Protein AF-A0A7Y4ZS01-F1 (afdb_monomer)

Mean predicted aligned error: 15.74 Å

Secondary structure (DSSP, 8-state):
-------------------------------SS-S-------SS-EEHHHHHHHHHHHHTTTS-SS-SSSSS--SSHHHHHSBPSS-TTSBHHHHHHHHHH-SSS-SSPTTSPPPPHHHHHHHHHHHHTTT-SSEE--TT---PPP-

Radius of gyration: 28.7 Å; Cα contacts (8 Å, |Δi|>4): 123; chains: 1; bounding box: 92×44×67 Å

Sequence (147 aa):
MHAARTTVGLVATALTAMVAAACYTGPVLEDPYPAYAPKQEVEGTYDCKTRVAEILSSCQSCHSDPPNGAPNPLVTREQLAARSASDPNKTVAEVSLERMLDDKNPMPPRPAKRASDTEIKALKQWIDDKMSTGSCAAPGGATTPPP

Structure (mmCIF, N/CA/C/O backbone):
data_AF-A0A7Y4ZS01-F1
#
_entry.id   AF-A0A7Y4ZS01-F1
#
loop_
_atom_site.group_PDB
_atom_site.id
_atom_site.type_symbol
_atom_site.label_atom_id
_atom_site.label_alt_id
_atom_site.label_comp_id
_atom_site.label_asym_id
_atom_site.label_entity_id
_atom_site.label_seq_id
_atom_site.pdbx_PDB_ins_code
_atom_site.Cartn_x
_atom_site.Cartn_y
_atom_site.Cartn_z
_atom_site.occupancy
_atom_site.B_iso_or_equiv
_atom_site.auth_seq_id
_atom_site.auth_comp_id
_atom_site.auth_asym_id
_atom_site.auth_atom_id
_atom_site.pdbx_PDB_model_num
ATOM 1 N N . MET A 1 1 ? -77.638 -11.384 42.232 1.00 38.97 1 MET A N 1
ATOM 2 C CA . MET A 1 1 ? -76.624 -12.386 42.619 1.00 38.97 1 MET A CA 1
ATOM 3 C C . MET A 1 1 ? -75.348 -11.607 42.910 1.00 38.97 1 MET A C 1
ATOM 5 O O . MET A 1 1 ? -74.945 -10.883 42.019 1.00 38.97 1 MET A O 1
ATOM 9 N N . HIS A 1 2 ? -74.871 -11.666 44.163 1.00 38.59 2 HIS A N 1
ATOM 10 C CA . HIS A 1 2 ? -73.544 -11.299 44.713 1.00 38.59 2 HIS A CA 1
ATOM 11 C C . HIS A 1 2 ? -72.841 -10.022 44.180 1.00 38.59 2 HIS A C 1
ATOM 13 O O . HIS A 1 2 ? -72.502 -9.949 43.011 1.00 38.59 2 HIS A O 1
ATOM 19 N N . ALA A 1 3 ? -72.729 -8.941 44.977 1.00 38.50 3 ALA A N 1
ATOM 20 C CA . ALA A 1 3 ? -71.666 -8.678 45.986 1.00 38.50 3 ALA A CA 1
ATOM 21 C C . ALA A 1 3 ? -70.303 -8.374 45.308 1.00 38.50 3 ALA A C 1
ATOM 23 O O . ALA A 1 3 ? -69.997 -8.996 44.308 1.00 38.50 3 ALA A O 1
ATOM 24 N N . ALA A 1 4 ? -69.398 -7.477 45.709 1.00 43.28 4 ALA A N 1
ATOM 25 C CA . ALA A 1 4 ? -69.078 -6.702 46.913 1.00 43.28 4 ALA A CA 1
ATOM 26 C C . ALA A 1 4 ? -68.041 -5.627 46.455 1.00 43.28 4 ALA A C 1
ATOM 28 O O . ALA A 1 4 ? -67.257 -5.898 45.555 1.00 43.28 4 ALA A O 1
ATOM 29 N N . ARG A 1 5 ? -68.146 -4.340 46.820 1.00 49.28 5 ARG A N 1
ATOM 30 C CA . ARG A 1 5 ? -67.550 -3.653 47.994 1.00 49.28 5 ARG A CA 1
ATOM 31 C C . ARG A 1 5 ? -66.000 -3.560 48.046 1.00 49.28 5 ARG A C 1
ATOM 33 O O . ARG A 1 5 ? -65.338 -4.578 48.192 1.00 49.28 5 ARG A O 1
ATOM 40 N N . THR A 1 6 ? -65.530 -2.305 48.214 1.00 47.16 6 THR A N 1
ATOM 41 C CA . THR A 1 6 ? -64.289 -1.821 48.903 1.00 47.16 6 THR A CA 1
ATOM 42 C C . THR A 1 6 ? -62.947 -2.050 48.170 1.00 47.16 6 THR A C 1
ATOM 44 O O . THR A 1 6 ? -62.773 -3.083 47.553 1.00 47.16 6 THR A O 1
ATOM 47 N N . THR A 1 7 ? -61.978 -1.120 48.111 1.00 51.44 7 THR A N 1
ATOM 48 C CA . THR A 1 7 ? -61.363 -0.356 49.219 1.00 51.44 7 THR A CA 1
ATOM 49 C C . THR A 1 7 ? -60.677 0.948 48.772 1.00 51.44 7 THR A C 1
ATOM 51 O O . THR A 1 7 ? -60.090 1.042 47.701 1.00 51.44 7 THR A O 1
ATOM 54 N N . VAL A 1 8 ? -60.742 1.915 49.688 1.00 46.59 8 VAL A N 1
ATOM 55 C CA . VAL A 1 8 ? -59.979 3.164 49.858 1.00 46.59 8 VAL A CA 1
ATOM 56 C C . VAL A 1 8 ? -58.454 2.947 49.839 1.00 46.59 8 VAL A C 1
ATOM 58 O O . VAL A 1 8 ? -57.980 1.944 50.366 1.00 46.59 8 VAL A O 1
ATOM 61 N N . GLY A 1 9 ? -57.689 3.927 49.340 1.00 40.94 9 GLY A N 1
ATOM 62 C CA . GLY A 1 9 ? -56.233 4.011 49.520 1.00 40.94 9 GLY A CA 1
ATOM 63 C C . GLY A 1 9 ? -55.681 5.397 49.174 1.00 40.94 9 GLY A C 1
ATOM 64 O O . GLY A 1 9 ? -55.479 5.722 48.011 1.00 40.94 9 GLY A O 1
ATOM 65 N N . LEU A 1 10 ? -55.494 6.216 50.206 1.00 45.50 10 LEU A N 1
ATOM 66 C CA . LEU A 1 10 ? -55.010 7.597 50.205 1.00 45.50 10 LEU A CA 1
ATOM 67 C C . LEU A 1 10 ? -53.459 7.615 50.295 1.00 45.50 10 LEU A C 1
ATOM 69 O O . LEU A 1 10 ? -52.896 6.798 51.012 1.00 45.50 10 LEU A O 1
ATOM 73 N N . VAL A 1 11 ? -52.827 8.626 49.680 1.00 44.56 11 VAL A N 1
ATOM 74 C CA . VAL A 1 11 ? -51.505 9.239 49.996 1.00 44.56 11 VAL A CA 1
ATOM 75 C C . VAL A 1 11 ? -50.211 8.432 49.790 1.00 44.56 11 VAL A C 1
ATOM 77 O O . VAL A 1 11 ? -49.886 7.542 50.562 1.00 44.56 11 VAL A O 1
ATOM 80 N N . ALA A 1 12 ? -49.364 8.925 48.879 1.00 47.34 12 ALA A N 1
ATOM 81 C CA . ALA A 1 12 ? -47.952 9.214 49.168 1.00 47.34 12 ALA A CA 1
ATOM 82 C C . ALA A 1 12 ? -47.393 10.177 48.106 1.00 47.34 12 ALA A C 1
ATOM 84 O O . ALA A 1 12 ? -46.990 9.784 47.016 1.00 47.34 12 ALA A O 1
ATOM 85 N N . THR A 1 13 ? -47.383 11.467 48.433 1.00 48.00 13 THR A N 1
ATOM 86 C CA . THR A 1 13 ? -46.492 12.455 47.819 1.00 48.00 13 THR A CA 1
ATOM 87 C C . THR A 1 13 ? -45.040 12.035 48.045 1.00 48.00 13 THR A C 1
ATOM 89 O O . THR A 1 13 ? -44.632 11.888 49.196 1.00 48.00 13 THR A O 1
ATOM 92 N N . ALA A 1 14 ? -44.249 11.919 46.980 1.00 49.41 14 ALA A N 1
ATOM 93 C CA . ALA A 1 14 ? -42.794 11.950 47.068 1.00 49.41 14 ALA A CA 1
ATOM 94 C C . ALA A 1 14 ? -42.266 13.043 46.132 1.00 49.41 14 ALA A C 1
ATOM 96 O O . ALA A 1 14 ? -42.323 12.943 44.908 1.00 49.41 14 ALA A O 1
ATOM 97 N N . LEU A 1 15 ? -41.824 14.119 46.778 1.00 48.22 15 LEU A N 1
ATOM 98 C CA . LEU A 1 15 ? -41.031 15.214 46.245 1.00 48.22 15 LEU A CA 1
ATOM 99 C C . LEU A 1 15 ? -39.722 14.692 45.618 1.00 48.22 15 LEU A C 1
ATOM 101 O O . LEU A 1 15 ? -39.008 13.911 46.235 1.00 48.22 15 LEU A O 1
ATOM 105 N N . THR A 1 16 ? -39.416 15.228 44.437 1.00 48.22 16 THR A N 1
ATOM 106 C CA . THR A 1 16 ? -38.107 15.754 44.003 1.00 48.22 16 THR A CA 1
ATOM 107 C C . THR A 1 16 ? -36.848 14.880 44.116 1.00 48.22 16 THR A C 1
ATOM 109 O O . THR A 1 16 ? -36.296 14.699 45.194 1.00 48.22 16 THR A O 1
ATOM 112 N N . ALA A 1 17 ? -36.249 14.578 42.959 1.00 46.31 17 ALA A N 1
ATOM 113 C CA . ALA A 1 17 ? -34.822 14.828 42.723 1.00 46.31 17 ALA A CA 1
ATOM 114 C C . ALA A 1 17 ? -34.561 14.981 41.214 1.00 46.31 17 ALA A C 1
ATOM 116 O O . ALA A 1 17 ? -34.348 14.008 40.494 1.00 46.31 17 ALA A O 1
ATOM 117 N N . MET A 1 18 ? -34.589 16.226 40.729 1.00 49.38 18 MET A N 1
ATOM 118 C CA . MET A 1 18 ? -33.869 16.592 39.511 1.00 49.38 18 MET A CA 1
ATOM 119 C C . MET A 1 18 ? -32.374 16.393 39.772 1.00 49.38 18 MET A C 1
ATOM 121 O O . MET A 1 18 ? -31.829 17.040 40.663 1.00 49.38 18 MET A O 1
ATOM 125 N N . VAL A 1 19 ? -31.699 15.569 38.973 1.00 53.34 19 VAL A N 1
ATOM 126 C CA . VAL A 1 19 ? -30.244 15.669 38.813 1.00 53.34 19 VAL A CA 1
ATOM 127 C C . VAL A 1 19 ? -29.984 16.236 37.426 1.00 53.34 19 VAL A C 1
ATOM 129 O O . VAL A 1 19 ? -29.755 15.521 36.456 1.00 53.34 19 VAL A O 1
ATOM 132 N N . ALA A 1 20 ? -30.072 17.561 37.344 1.00 48.47 20 ALA A N 1
ATOM 133 C CA . ALA A 1 20 ? -29.367 18.320 36.330 1.00 48.47 20 ALA A CA 1
ATOM 134 C C . ALA A 1 20 ? -27.906 18.424 36.787 1.00 48.47 20 ALA A C 1
ATOM 136 O O . ALA A 1 20 ? -27.587 19.220 37.665 1.00 48.47 20 ALA A O 1
ATOM 137 N N . ALA A 1 21 ? -27.019 17.615 36.211 1.00 50.19 21 ALA A N 1
ATOM 138 C CA . ALA A 1 21 ? -25.587 17.890 36.243 1.00 50.19 21 ALA A CA 1
ATOM 139 C C . ALA A 1 21 ? -25.233 18.639 34.955 1.00 50.19 21 ALA A C 1
ATOM 141 O O . ALA A 1 21 ? -24.736 18.065 33.988 1.00 50.19 21 ALA A O 1
ATOM 142 N N . ALA A 1 22 ? -25.576 19.925 34.929 1.00 55.41 22 ALA A N 1
ATOM 143 C CA . ALA A 1 22 ? -25.048 20.860 33.954 1.00 55.41 22 ALA A CA 1
ATOM 144 C C . ALA A 1 22 ? -23.711 21.428 34.467 1.00 55.41 22 ALA A C 1
ATOM 146 O O . ALA A 1 22 ? -23.600 21.806 35.631 1.00 55.41 22 ALA A O 1
ATOM 147 N N . CYS A 1 23 ? -22.756 21.537 33.540 1.00 48.28 23 CYS A N 1
ATOM 148 C CA . CYS A 1 23 ? -21.604 22.446 33.534 1.00 48.28 23 CYS A CA 1
ATOM 149 C C . CYS A 1 23 ? -20.384 22.089 34.407 1.00 48.28 23 CYS A C 1
ATOM 151 O O . CYS A 1 23 ? -20.203 22.615 35.501 1.00 48.28 23 CYS A O 1
ATOM 153 N N . TYR A 1 24 ? -19.437 21.344 33.826 1.00 53.66 24 TYR A N 1
ATOM 154 C CA . TYR A 1 24 ? -18.018 21.643 34.044 1.00 53.66 24 TYR A CA 1
ATOM 155 C C . TYR A 1 24 ? -17.537 22.541 32.896 1.00 53.66 24 TYR A C 1
ATOM 157 O O . TYR A 1 24 ? -17.209 22.061 31.816 1.00 53.66 24 TYR A O 1
ATOM 165 N N . THR A 1 25 ? -17.541 23.856 33.113 1.00 57.53 25 THR A N 1
ATOM 166 C CA . THR A 1 25 ? -16.847 24.840 32.267 1.00 57.53 25 THR A CA 1
ATOM 167 C C . THR A 1 25 ? -15.615 25.322 33.025 1.00 57.53 25 THR A C 1
ATOM 169 O O . THR A 1 25 ? -15.626 26.388 33.641 1.00 57.53 25 THR A O 1
ATOM 172 N N . GLY A 1 26 ? -14.569 24.497 33.052 1.00 58.34 26 GLY A N 1
ATOM 173 C CA . GLY A 1 26 ? -13.227 24.973 33.382 1.00 58.34 26 GLY A CA 1
ATOM 174 C C . GLY A 1 26 ? -12.638 25.731 32.184 1.00 58.34 26 GLY A C 1
ATOM 175 O O . GLY A 1 26 ? -13.004 25.423 31.048 1.00 58.34 26 GLY A O 1
ATOM 176 N N . PRO A 1 27 ? -11.751 26.720 32.391 1.00 46.44 27 PRO A N 1
ATOM 177 C CA . PRO A 1 27 ? -11.034 27.340 31.287 1.00 46.44 27 PRO A CA 1
ATOM 178 C C . PRO A 1 27 ? -10.118 26.288 30.656 1.00 46.44 27 PRO A C 1
ATOM 180 O O . PRO A 1 27 ? -9.159 25.835 31.280 1.00 46.44 27 PRO A O 1
ATOM 183 N N . VAL A 1 28 ? -10.428 25.878 29.427 1.00 54.28 28 VAL A N 1
ATOM 184 C CA . VAL A 1 28 ? -9.468 25.147 28.603 1.00 54.28 28 VAL A CA 1
ATOM 185 C C . VAL A 1 28 ? -8.446 26.191 28.178 1.00 54.28 28 VAL A C 1
ATOM 187 O O . VAL A 1 28 ? -8.746 27.060 27.365 1.00 54.28 28 VAL A O 1
ATOM 190 N N . LEU A 1 29 ? -7.271 26.164 28.801 1.00 50.84 29 LEU A N 1
ATOM 191 C CA . LEU A 1 29 ? -6.100 26.788 28.207 1.00 50.84 29 LEU A CA 1
ATOM 192 C C . LEU A 1 29 ? -5.890 26.057 26.880 1.00 50.84 29 LEU A C 1
ATOM 194 O O . LEU A 1 29 ? -5.726 24.838 26.868 1.00 50.84 29 LEU A O 1
ATOM 198 N N . GLU A 1 30 ? -6.016 26.775 25.770 1.00 47.97 30 GLU A N 1
ATOM 199 C CA . GLU A 1 30 ? -5.737 26.259 24.436 1.00 47.97 30 GLU A CA 1
ATOM 200 C C . GLU A 1 30 ? -4.251 25.890 24.367 1.00 47.97 30 GLU A C 1
ATOM 202 O O . GLU A 1 30 ? -3.406 26.715 24.030 1.00 47.97 30 GLU A O 1
ATOM 207 N N . ASP A 1 31 ? -3.915 24.652 24.732 1.00 45.28 31 ASP A N 1
ATOM 208 C CA . ASP A 1 31 ? -2.607 24.078 24.441 1.00 45.28 31 ASP A CA 1
ATOM 209 C C . ASP A 1 31 ? -2.476 23.972 22.909 1.00 45.28 31 ASP A C 1
ATOM 211 O O . ASP A 1 31 ? -3.246 23.242 22.276 1.00 45.28 31 ASP A O 1
ATOM 215 N N . PRO A 1 32 ? -1.518 24.667 22.263 1.00 54.59 32 PRO A N 1
ATOM 216 C CA . PRO A 1 32 ? -1.446 24.750 20.802 1.00 54.59 32 PRO A CA 1
ATOM 217 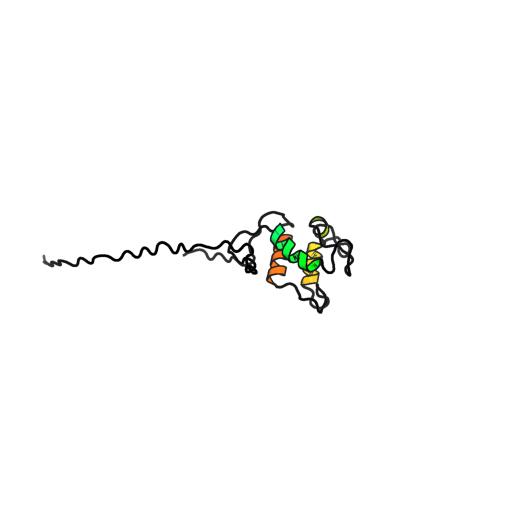C C . PRO A 1 32 ? -0.942 23.467 20.116 1.00 54.59 32 PRO A C 1
ATOM 219 O O . PRO A 1 32 ? -0.690 23.477 18.914 1.0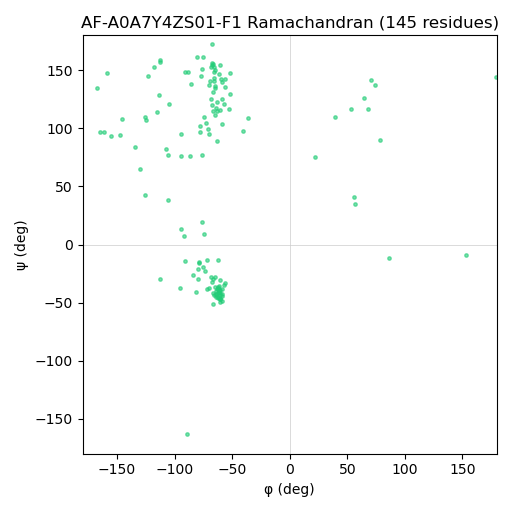0 54.59 32 PRO A O 1
ATOM 222 N N . TYR A 1 33 ? -0.800 22.357 20.841 1.00 45.47 33 TYR A N 1
ATOM 223 C CA . TYR A 1 33 ? -0.387 21.073 20.281 1.00 45.47 33 TYR A CA 1
ATOM 224 C C . TYR A 1 33 ? -1.075 19.921 21.019 1.00 45.47 33 TYR A C 1
ATOM 226 O O . TYR A 1 33 ? -0.688 19.618 22.149 1.00 45.47 33 TYR A O 1
ATOM 234 N N . PRO A 1 34 ? -2.045 19.215 20.408 1.00 45.94 34 PRO A N 1
ATOM 235 C CA . PRO A 1 34 ? -2.506 17.966 20.985 1.00 45.94 34 PRO A CA 1
ATOM 236 C C . PRO A 1 34 ? -1.366 16.944 20.920 1.00 45.94 34 PRO A C 1
ATOM 238 O O . PRO A 1 34 ? -0.923 16.528 19.846 1.00 45.94 34 PRO A O 1
ATOM 241 N N . ALA A 1 35 ? -0.895 16.541 22.098 1.00 49.12 35 ALA A N 1
ATOM 242 C CA . ALA A 1 35 ? -0.078 15.356 22.280 1.00 49.12 35 ALA A CA 1
ATOM 243 C C . ALA A 1 35 ? -0.798 14.159 21.640 1.00 49.12 35 ALA A C 1
ATOM 245 O O . ALA A 1 35 ? -1.908 13.828 22.044 1.00 49.12 35 ALA A O 1
ATOM 246 N N . TYR A 1 36 ? -0.170 13.577 20.612 1.00 48.81 36 TYR A N 1
ATOM 247 C CA . TYR A 1 36 ? -0.493 12.307 19.951 1.00 48.81 36 TYR A CA 1
ATOM 248 C C . TYR A 1 36 ? -1.947 11.846 20.146 1.00 48.81 36 TYR A C 1
ATOM 250 O O . TYR A 1 36 ? -2.231 10.945 20.939 1.00 48.81 36 TYR A O 1
ATOM 258 N N . ALA A 1 37 ? -2.873 12.489 19.427 1.00 44.09 37 ALA A N 1
ATOM 259 C CA . ALA A 1 37 ? -4.253 12.034 19.376 1.00 44.09 37 ALA A CA 1
ATOM 260 C C . ALA A 1 37 ? -4.263 10.537 19.005 1.00 44.09 37 ALA A C 1
ATOM 262 O O . ALA A 1 37 ? -3.594 10.152 18.038 1.00 44.09 37 ALA A O 1
ATOM 263 N N . PRO A 1 38 ? -4.974 9.671 19.750 1.00 41.84 38 PRO A N 1
ATOM 264 C CA . PRO A 1 38 ? -5.144 8.292 19.332 1.00 41.84 38 PRO A CA 1
ATOM 265 C C . PRO A 1 38 ? -5.788 8.320 17.946 1.00 41.84 38 PRO A C 1
ATOM 267 O O . PRO A 1 38 ? -6.847 8.921 17.765 1.00 41.84 38 PRO A O 1
ATOM 270 N N . LYS A 1 39 ? -5.091 7.731 16.966 1.00 49.69 39 LYS A N 1
ATOM 271 C CA . LYS A 1 39 ? -5.577 7.463 15.605 1.00 49.69 39 LYS A CA 1
ATOM 272 C C . LYS A 1 39 ? -7.054 7.098 15.682 1.00 49.69 39 LYS A C 1
ATOM 274 O O . LYS A 1 39 ? -7.405 6.085 16.275 1.00 49.69 39 LYS A O 1
ATOM 279 N N . GLN A 1 40 ? -7.891 8.013 15.202 1.00 46.31 40 GLN A N 1
ATOM 280 C CA . GLN A 1 40 ? -9.301 8.077 15.552 1.00 46.31 40 GLN A CA 1
ATOM 281 C C . GLN A 1 40 ? -10.007 6.777 15.171 1.00 46.31 40 GLN A C 1
ATOM 283 O O . GLN A 1 40 ? -10.294 6.546 14.000 1.00 46.31 40 GLN A O 1
ATOM 288 N N . GLU A 1 41 ? -10.291 5.937 16.160 1.00 46.53 41 GLU A N 1
ATOM 289 C CA . GLU A 1 41 ? -11.321 4.900 16.129 1.00 46.53 41 GLU A CA 1
ATOM 290 C C . GLU A 1 41 ? -12.618 5.583 16.574 1.00 46.53 41 GLU A C 1
ATOM 292 O O . GLU A 1 41 ? -13.017 5.525 17.732 1.00 46.53 41 GLU A O 1
ATOM 297 N N . VAL A 1 42 ? -13.221 6.358 15.678 1.00 48.47 42 VAL A N 1
ATOM 298 C CA . VAL A 1 42 ? -14.517 6.990 15.897 1.00 48.47 42 VAL A CA 1
ATOM 299 C C . VAL A 1 42 ? -15.438 6.353 14.877 1.00 48.47 42 VAL A C 1
ATOM 301 O O . VAL A 1 42 ? -15.220 6.509 13.679 1.00 48.47 42 VAL A O 1
ATOM 304 N N . GLU A 1 43 ? -16.422 5.600 15.362 1.00 47.06 43 GLU A N 1
ATOM 305 C CA . GLU A 1 43 ? -17.564 5.089 14.599 1.00 47.06 43 GLU A CA 1
ATOM 306 C C . GLU A 1 43 ? -18.072 6.188 13.643 1.00 47.06 43 GLU A C 1
ATOM 308 O O . GLU A 1 43 ? -18.738 7.138 14.056 1.00 47.06 43 GLU A O 1
ATOM 313 N N . GLY A 1 44 ? -17.659 6.129 12.376 1.00 54.97 44 GLY A N 1
ATOM 314 C CA . GLY A 1 44 ? -17.784 7.260 11.465 1.00 54.97 44 GLY A CA 1
ATOM 315 C C . GLY A 1 44 ? -17.220 6.952 10.084 1.00 54.97 44 GLY A C 1
ATOM 316 O O . GLY A 1 44 ? -16.254 6.211 9.921 1.00 54.97 44 GLY A O 1
ATOM 317 N N . THR A 1 45 ? -17.864 7.495 9.058 1.00 54.75 45 THR A N 1
ATOM 318 C CA . TH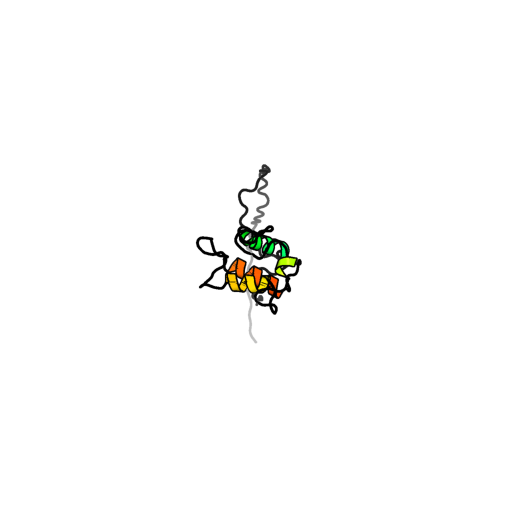R A 1 45 ? -17.397 7.441 7.671 1.00 54.75 45 THR A CA 1
ATOM 319 C C . THR A 1 45 ? -16.069 8.185 7.550 1.00 54.75 45 THR A C 1
ATOM 321 O O . THR A 1 45 ? -16.028 9.400 7.740 1.00 54.75 45 THR A O 1
ATOM 324 N N . TYR A 1 46 ? -14.991 7.474 7.222 1.00 64.06 46 TYR A N 1
ATOM 325 C CA . TYR A 1 46 ? -13.686 8.083 6.960 1.00 64.06 46 TYR A CA 1
ATOM 326 C C . TYR A 1 46 ? -13.554 8.406 5.470 1.00 64.06 46 TYR A C 1
ATOM 328 O O . TYR A 1 46 ? -14.070 7.681 4.618 1.00 64.06 46 TYR A O 1
ATOM 336 N N . ASP A 1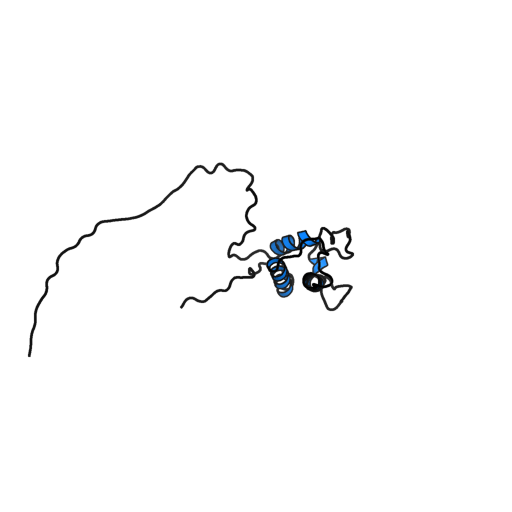 47 ? -12.825 9.471 5.145 1.00 75.25 47 ASP A N 1
ATOM 337 C CA . ASP A 1 47 ? -12.389 9.733 3.775 1.00 75.25 47 ASP A CA 1
ATOM 338 C C . ASP A 1 47 ? -11.367 8.663 3.346 1.00 75.25 47 ASP A C 1
ATOM 340 O O . ASP A 1 47 ? -10.314 8.507 3.976 1.00 75.25 47 ASP A O 1
ATOM 344 N N . CYS A 1 48 ? -11.671 7.900 2.290 1.00 72.50 48 CYS A N 1
ATOM 345 C CA . CYS A 1 48 ? -10.803 6.805 1.851 1.00 72.50 48 CYS A CA 1
ATOM 346 C C . CYS A 1 48 ? -9.438 7.278 1.429 1.00 72.50 48 CYS A C 1
ATOM 348 O O . CYS A 1 48 ? -8.443 6.603 1.688 1.00 72.50 48 CYS A O 1
ATOM 350 N N . LYS A 1 49 ? -9.391 8.436 0.773 1.00 75.12 49 LYS A N 1
ATOM 351 C CA . LYS A 1 49 ? -8.136 9.007 0.318 1.00 75.12 49 LYS A CA 1
ATOM 352 C C . LYS A 1 49 ? -7.208 9.242 1.509 1.00 75.12 49 LYS A C 1
ATOM 354 O O . LYS A 1 49 ? -6.037 8.890 1.423 1.00 75.12 49 LYS A O 1
ATOM 359 N N . THR A 1 50 ? -7.724 9.762 2.618 1.00 78.25 50 THR A N 1
ATOM 360 C CA . THR A 1 50 ? -6.942 10.031 3.830 1.00 78.25 50 THR A CA 1
ATOM 361 C C . THR A 1 50 ? -6.449 8.742 4.488 1.00 78.25 50 THR A C 1
ATOM 363 O O . THR A 1 50 ? -5.248 8.585 4.692 1.00 78.25 50 THR A O 1
ATOM 366 N N . ARG A 1 51 ? -7.334 7.766 4.736 1.00 76.94 51 ARG A N 1
ATOM 367 C CA . ARG A 1 51 ? -6.947 6.492 5.376 1.00 76.94 51 ARG A CA 1
ATOM 368 C C . ARG A 1 51 ? -5.954 5.689 4.531 1.00 76.94 51 ARG A C 1
ATOM 370 O O . ARG A 1 51 ? -5.035 5.072 5.060 1.00 76.94 51 ARG A O 1
ATOM 377 N N . VAL A 1 52 ? -6.117 5.693 3.211 1.00 79.94 52 VAL A N 1
ATOM 378 C CA . VAL A 1 52 ? -5.177 5.023 2.303 1.00 79.94 52 VAL A CA 1
ATOM 379 C C . VAL A 1 52 ? -3.860 5.782 2.229 1.00 79.94 52 VAL A C 1
ATOM 381 O O . VAL A 1 52 ? -2.814 5.145 2.229 1.00 79.94 52 VAL A O 1
ATOM 384 N N . ALA A 1 53 ? -3.871 7.116 2.240 1.00 80.88 53 ALA A N 1
ATOM 385 C CA . ALA A 1 53 ? -2.639 7.900 2.301 1.00 80.88 53 ALA A CA 1
ATOM 386 C C . ALA A 1 53 ? -1.813 7.584 3.561 1.00 80.88 53 ALA A C 1
ATOM 388 O O . ALA A 1 53 ? -0.591 7.465 3.470 1.00 80.88 53 ALA A O 1
ATOM 389 N N . GLU A 1 54 ? -2.461 7.364 4.709 1.00 81.00 54 GLU A N 1
ATOM 390 C CA . GLU A 1 54 ? -1.790 6.908 5.934 1.00 81.00 54 GLU A CA 1
ATOM 391 C C . GLU A 1 54 ? -1.114 5.543 5.735 1.00 81.00 54 GLU A C 1
ATOM 393 O O . GLU A 1 54 ? 0.066 5.394 6.053 1.00 81.00 54 GLU A O 1
ATOM 398 N N . ILE A 1 55 ? -1.810 4.568 5.136 1.00 81.50 55 ILE A N 1
ATOM 399 C CA . ILE A 1 55 ? -1.238 3.245 4.827 1.00 81.50 55 ILE A CA 1
ATOM 400 C C . ILE A 1 55 ? -0.043 3.388 3.879 1.00 81.50 55 ILE A C 1
ATOM 402 O O . ILE A 1 55 ? 1.034 2.854 4.148 1.00 81.50 55 ILE A O 1
ATOM 406 N N . LEU A 1 56 ? -0.210 4.141 2.790 1.00 85.06 56 LEU A N 1
ATOM 407 C CA . LEU A 1 56 ? 0.814 4.321 1.762 1.00 85.06 56 LEU A CA 1
ATOM 408 C C . LEU A 1 56 ? 2.049 5.054 2.280 1.00 85.06 56 LEU A C 1
ATOM 410 O O . LEU A 1 56 ? 3.146 4.783 1.795 1.00 85.06 56 LEU A O 1
ATOM 414 N N . SER A 1 57 ? 1.910 5.918 3.289 1.00 85.38 57 SER A N 1
ATOM 415 C CA . SER A 1 57 ? 3.063 6.572 3.917 1.00 85.38 57 SER A CA 1
A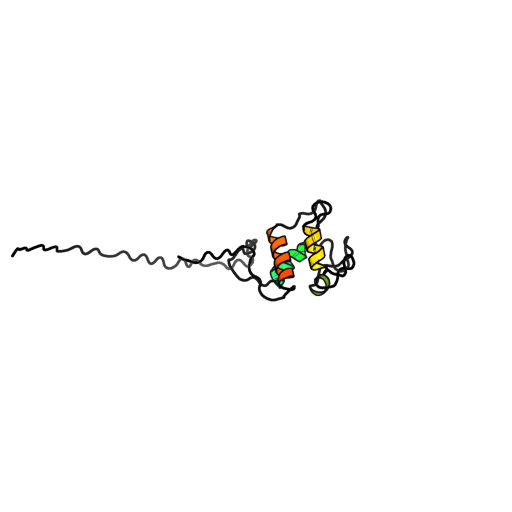TOM 416 C C . SER A 1 57 ? 4.087 5.554 4.441 1.00 85.38 57 SER A C 1
ATOM 418 O O . SER A 1 57 ? 5.292 5.776 4.332 1.00 85.38 57 SER A O 1
ATOM 420 N N . SER A 1 58 ? 3.627 4.384 4.904 1.00 85.69 58 SER A N 1
ATOM 421 C CA . SER A 1 58 ? 4.504 3.295 5.352 1.00 85.69 58 SER A CA 1
ATOM 422 C C . SER A 1 58 ? 5.209 2.558 4.204 1.00 85.69 58 SER A C 1
ATOM 424 O O . SER A 1 58 ? 6.266 1.966 4.411 1.00 85.69 58 SER A O 1
ATOM 426 N N . CYS A 1 59 ? 4.667 2.611 2.983 1.00 90.31 59 CYS A N 1
ATOM 427 C CA . CYS A 1 59 ? 5.249 1.974 1.798 1.00 90.31 59 CYS A CA 1
ATOM 428 C C . CYS A 1 59 ? 6.391 2.808 1.195 1.00 90.31 59 CYS A C 1
ATOM 430 O O . CYS A 1 59 ? 7.322 2.269 0.590 1.00 90.31 59 CYS A O 1
ATOM 432 N N . GLN A 1 60 ? 6.328 4.130 1.358 1.00 91.56 60 GLN A N 1
ATOM 433 C CA . GLN A 1 60 ? 7.174 5.089 0.644 1.00 91.56 60 GLN A CA 1
ATOM 434 C C . GLN A 1 60 ? 8.638 5.095 1.092 1.00 91.56 60 GLN A C 1
ATOM 436 O O . GLN A 1 60 ? 9.475 5.609 0.361 1.00 91.56 60 GLN A O 1
ATOM 441 N N . SER A 1 61 ? 8.995 4.476 2.224 1.00 91.31 61 SER A N 1
ATOM 442 C CA . SER A 1 61 ? 10.410 4.340 2.603 1.00 91.31 61 SER A CA 1
ATOM 443 C C . SER A 1 61 ? 11.217 3.544 1.573 1.00 91.31 61 SER A C 1
ATOM 445 O O . SER A 1 61 ? 12.414 3.787 1.415 1.00 91.31 61 SER A O 1
ATOM 447 N N . CYS A 1 62 ? 10.560 2.601 0.883 1.00 93.88 62 CYS A N 1
ATOM 448 C CA . CYS A 1 62 ? 11.154 1.801 -0.189 1.00 93.88 62 CYS A CA 1
ATOM 449 C C . CYS A 1 62 ? 10.558 2.111 -1.575 1.00 93.88 62 CYS A C 1
ATOM 451 O O . CYS A 1 62 ? 11.226 1.997 -2.601 1.00 93.88 62 CYS A O 1
ATOM 453 N N . HIS A 1 63 ? 9.289 2.513 -1.612 1.00 95.19 63 HIS A N 1
ATOM 454 C CA . HIS A 1 63 ? 8.538 2.794 -2.835 1.00 95.19 63 HIS A CA 1
ATOM 455 C C . HIS A 1 63 ? 8.344 4.301 -3.077 1.00 95.19 63 HIS A C 1
ATOM 457 O O . HIS A 1 63 ? 7.267 4.736 -3.490 1.00 95.19 63 HIS A O 1
ATOM 463 N N . SER A 1 64 ? 9.358 5.111 -2.772 1.00 94.31 64 SER A N 1
ATOM 464 C CA . SER A 1 64 ? 9.355 6.553 -3.038 1.00 94.31 64 SER A CA 1
ATOM 465 C C . SER A 1 64 ?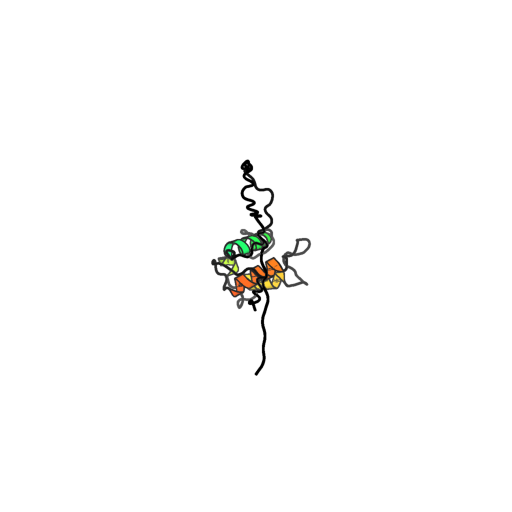 9.389 6.871 -4.537 1.00 94.31 64 SER A C 1
ATOM 467 O O . SER A 1 64 ? 9.587 5.993 -5.377 1.00 94.31 64 SER A O 1
ATOM 469 N N . ASP A 1 65 ? 9.228 8.151 -4.864 1.00 92.06 65 ASP A N 1
ATOM 470 C CA . ASP A 1 65 ? 9.512 8.709 -6.184 1.00 92.06 65 ASP A CA 1
ATOM 471 C C . ASP A 1 65 ? 10.479 9.898 -6.004 1.00 92.06 65 ASP A C 1
ATOM 473 O O . ASP A 1 65 ? 10.082 10.902 -5.403 1.00 92.06 65 ASP A O 1
ATOM 477 N N . PRO A 1 66 ? 11.758 9.788 -6.416 1.00 92.12 66 PRO A N 1
ATOM 478 C CA . PRO A 1 66 ? 12.354 8.679 -7.166 1.00 92.12 66 PRO A CA 1
ATOM 479 C C . PRO A 1 66 ? 12.444 7.356 -6.367 1.00 92.12 66 PRO A C 1
ATOM 481 O O . PRO A 1 66 ? 12.507 7.392 -5.133 1.00 92.12 66 PRO A O 1
ATOM 484 N N . PRO A 1 67 ? 12.465 6.188 -7.046 1.00 91.12 67 PRO A N 1
ATOM 485 C CA . PRO A 1 67 ? 12.479 4.874 -6.395 1.00 91.12 67 PRO A CA 1
ATOM 486 C C . PRO A 1 67 ? 13.680 4.649 -5.464 1.00 91.12 67 PRO A C 1
ATOM 488 O O . PRO A 1 67 ? 14.809 4.999 -5.807 1.00 91.12 67 PRO A O 1
ATOM 491 N N . ASN A 1 68 ? 13.452 4.014 -4.307 1.00 90.81 68 ASN A N 1
ATOM 492 C CA . ASN A 1 68 ? 14.483 3.765 -3.291 1.00 90.81 68 ASN A CA 1
ATOM 493 C C . ASN A 1 68 ? 14.442 2.326 -2.750 1.00 90.81 68 ASN A C 1
ATOM 495 O O . ASN A 1 68 ? 13.877 2.050 -1.701 1.00 90.81 68 ASN A O 1
ATOM 499 N N . GLY A 1 69 ? 15.068 1.377 -3.444 1.00 89.12 69 GLY A N 1
ATOM 500 C CA . GLY A 1 69 ? 15.122 -0.024 -2.998 1.00 89.12 69 GLY A CA 1
ATOM 501 C C . GLY A 1 69 ? 13.927 -0.883 -3.429 1.00 89.12 69 GLY A C 1
ATOM 502 O O . GLY A 1 69 ? 14.027 -2.107 -3.388 1.00 89.12 69 GLY A O 1
ATOM 503 N N . ALA A 1 70 ? 12.852 -0.278 -3.938 1.00 92.00 70 ALA A N 1
A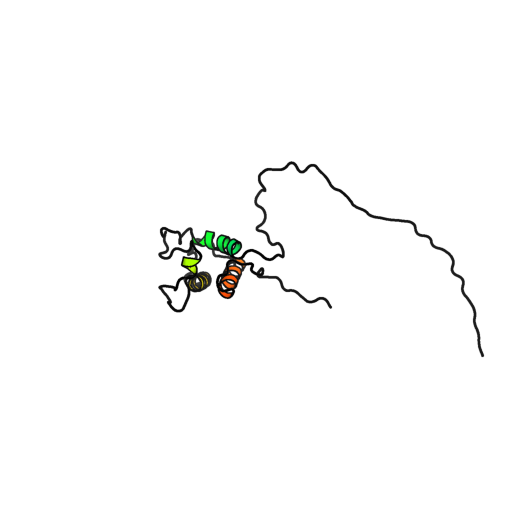TOM 504 C CA . ALA A 1 70 ? 11.855 -0.953 -4.764 1.00 92.00 70 ALA A CA 1
ATOM 505 C C . ALA A 1 70 ? 11.708 -0.240 -6.120 1.00 92.00 70 ALA A C 1
ATOM 507 O O . ALA A 1 70 ? 11.832 0.978 -6.164 1.00 92.00 70 ALA A O 1
ATOM 508 N N . PRO A 1 71 ? 11.463 -0.962 -7.231 1.00 88.38 71 PRO A N 1
ATOM 509 C CA . PRO A 1 71 ? 11.488 -0.379 -8.577 1.00 88.38 71 PRO A CA 1
ATOM 510 C C . PRO A 1 71 ? 10.216 0.395 -8.953 1.00 88.38 71 PRO A C 1
ATOM 512 O O . PRO A 1 71 ? 10.251 1.210 -9.871 1.00 88.38 71 PRO A O 1
ATOM 515 N N . ASN A 1 72 ? 9.090 0.131 -8.286 1.00 90.62 72 ASN A N 1
ATOM 516 C CA . ASN A 1 72 ? 7.801 0.757 -8.567 1.00 90.62 72 ASN A CA 1
ATOM 517 C C . ASN A 1 72 ? 7.459 1.811 -7.497 1.00 90.62 72 ASN A C 1
ATOM 519 O O . ASN A 1 72 ? 7.335 1.442 -6.326 1.00 90.62 72 ASN A O 1
ATOM 523 N N . PRO A 1 73 ? 7.265 3.089 -7.867 1.00 93.06 73 PRO A N 1
ATOM 524 C CA . PRO A 1 73 ? 6.806 4.106 -6.927 1.00 93.06 73 PRO A CA 1
ATOM 525 C C . PRO A 1 73 ? 5.342 3.852 -6.528 1.00 93.06 73 PRO A C 1
ATOM 527 O O . PRO A 1 73 ? 4.526 3.465 -7.366 1.00 93.06 73 PRO A O 1
ATOM 530 N N . LEU A 1 74 ? 5.018 4.059 -5.247 1.00 93.81 74 LEU A N 1
ATOM 531 C CA . LEU A 1 74 ? 3.677 3.892 -4.656 1.00 93.81 74 LEU A CA 1
ATOM 532 C C . LEU A 1 74 ? 3.233 5.179 -3.938 1.00 93.81 74 LEU A C 1
ATOM 534 O O . LEU A 1 74 ? 2.729 5.156 -2.813 1.00 93.81 74 LEU A O 1
ATOM 538 N N . VAL A 1 75 ? 3.488 6.321 -4.572 1.00 90.19 75 VAL A N 1
ATOM 539 C CA . VAL A 1 75 ? 3.284 7.660 -4.005 1.00 90.19 75 VAL A CA 1
ATOM 540 C C . VAL A 1 75 ? 1.928 8.231 -4.410 1.00 90.19 75 VAL A C 1
ATOM 542 O O . VAL A 1 75 ? 1.272 8.894 -3.608 1.00 90.19 75 VAL A O 1
ATOM 545 N N . THR A 1 76 ? 1.488 7.971 -5.643 1.00 88.88 76 THR A N 1
ATOM 546 C CA . THR A 1 76 ? 0.240 8.521 -6.184 1.00 88.88 76 THR A CA 1
ATOM 547 C C . THR A 1 76 ? -0.818 7.449 -6.413 1.00 88.88 76 THR A C 1
ATOM 549 O O . THR A 1 76 ? -0.536 6.263 -6.601 1.00 88.88 76 THR A O 1
ATOM 552 N N . ARG A 1 77 ? -2.082 7.880 -6.441 1.00 89.56 77 ARG A N 1
ATOM 553 C CA . ARG A 1 77 ? -3.207 7.005 -6.782 1.00 89.56 77 ARG A CA 1
ATOM 554 C C . ARG A 1 77 ? -3.083 6.476 -8.210 1.00 89.56 77 ARG A C 1
ATOM 556 O O . ARG A 1 77 ? -3.424 5.328 -8.463 1.00 89.56 77 ARG A O 1
ATOM 563 N N . GLU A 1 78 ? -2.589 7.291 -9.133 1.00 90.44 78 GLU A N 1
ATOM 564 C CA . GLU A 1 78 ? -2.399 6.922 -10.534 1.00 90.44 78 GLU A CA 1
ATOM 565 C C . GLU A 1 78 ? -1.365 5.798 -10.670 1.00 90.44 78 GLU A C 1
ATOM 567 O O . GLU A 1 78 ? -1.591 4.856 -11.426 1.00 90.44 78 GLU A O 1
ATOM 572 N N . GLN A 1 79 ? -0.278 5.848 -9.891 1.00 93.19 79 GLN A N 1
ATOM 573 C CA . GLN A 1 79 ? 0.720 4.775 -9.830 1.00 93.19 79 GLN A CA 1
ATOM 574 C C . GLN A 1 79 ? 0.106 3.461 -9.325 1.00 93.19 79 GLN A C 1
ATOM 576 O O . GLN A 1 79 ? 0.375 2.401 -9.882 1.00 93.19 79 GLN A O 1
ATOM 581 N N . LEU A 1 80 ? -0.762 3.528 -8.313 1.00 93.56 80 LEU A N 1
ATOM 582 C CA . LEU A 1 80 ? -1.463 2.366 -7.756 1.00 93.56 80 LEU A CA 1
ATOM 583 C C . LEU A 1 80 ? -2.529 1.792 -8.699 1.00 93.56 80 LEU A C 1
ATOM 585 O O . LEU A 1 80 ? -2.688 0.575 -8.783 1.00 93.56 80 LEU A O 1
ATOM 589 N N . ALA A 1 81 ? -3.242 2.657 -9.419 1.00 93.44 81 ALA A N 1
ATOM 590 C CA . ALA A 1 81 ? -4.292 2.268 -10.356 1.00 93.44 81 ALA A CA 1
ATOM 591 C C . ALA A 1 81 ? -3.750 1.769 -11.707 1.00 93.44 81 ALA A C 1
ATOM 593 O O . ALA A 1 81 ? -4.489 1.146 -12.473 1.00 93.44 81 ALA A O 1
ATOM 594 N N . ALA A 1 82 ? -2.477 2.031 -12.016 1.00 95.25 82 ALA A N 1
ATOM 595 C CA . ALA A 1 82 ? -1.829 1.540 -13.224 1.00 95.25 82 ALA A CA 1
ATOM 596 C C . ALA A 1 82 ? -1.802 0.003 -13.274 1.00 95.25 82 ALA A C 1
ATOM 598 O O . ALA A 1 82 ? -1.816 -0.677 -12.245 1.00 95.25 82 ALA A O 1
ATOM 599 N N . ARG A 1 83 ? -1.730 -0.557 -14.488 1.00 97.19 83 ARG A N 1
ATOM 600 C CA . ARG A 1 83 ? -1.521 -1.999 -14.680 1.00 97.19 83 ARG A CA 1
ATOM 601 C C . ARG A 1 83 ? -0.148 -2.408 -14.162 1.00 97.19 83 ARG A C 1
ATOM 603 O O . ARG A 1 83 ? 0.839 -1.719 -14.413 1.00 97.19 83 ARG A O 1
ATOM 610 N N . SER A 1 84 ? -0.091 -3.532 -13.454 1.00 95.81 84 SER A N 1
ATOM 611 C CA . SER A 1 84 ? 1.169 -4.053 -12.944 1.00 95.81 84 SER A CA 1
ATOM 612 C C . SER A 1 84 ? 2.042 -4.574 -14.085 1.00 95.81 84 SER A C 1
ATOM 614 O O . SER A 1 84 ? 1.579 -5.284 -14.974 1.00 95.81 84 SER A O 1
ATOM 616 N N . ALA A 1 85 ? 3.338 -4.265 -14.024 1.00 92.56 85 ALA A N 1
ATOM 617 C CA . ALA A 1 85 ? 4.322 -4.819 -14.948 1.00 92.56 85 ALA A CA 1
ATOM 618 C C . ALA A 1 85 ? 4.543 -6.329 -14.737 1.00 92.56 85 ALA A C 1
ATOM 620 O O . ALA A 1 85 ? 4.897 -7.029 -15.681 1.00 92.56 85 ALA A O 1
ATOM 621 N N . SER A 1 86 ? 4.341 -6.838 -13.514 1.00 92.00 86 SER A N 1
ATOM 622 C CA . SER A 1 86 ? 4.524 -8.262 -13.196 1.00 92.00 86 SER A CA 1
ATOM 623 C C . SER A 1 86 ? 3.296 -9.114 -13.517 1.00 92.00 86 SER A C 1
ATOM 625 O O . SER A 1 86 ? 3.430 -10.311 -13.743 1.00 92.00 86 SER A O 1
ATOM 627 N N . ASP A 1 87 ? 2.108 -8.507 -13.504 1.00 95.12 87 ASP A N 1
ATOM 628 C CA . ASP A 1 87 ? 0.843 -9.140 -13.883 1.00 95.12 87 ASP A CA 1
ATOM 629 C C . ASP A 1 87 ? -0.084 -8.086 -14.514 1.00 95.12 87 ASP A C 1
ATOM 631 O O . ASP A 1 87 ? -0.804 -7.386 -13.795 1.00 95.12 87 ASP A O 1
ATOM 635 N N . PRO A 1 88 ? -0.091 -7.958 -15.853 1.00 95.25 88 PRO A N 1
ATOM 636 C CA . PRO A 1 88 ? -0.885 -6.943 -16.544 1.00 95.25 88 PRO A CA 1
ATOM 637 C C . PRO A 1 88 ? -2.403 -7.071 -16.359 1.00 95.25 88 PRO A C 1
ATOM 639 O O . PRO A 1 88 ? -3.134 -6.132 -16.679 1.00 95.25 88 PRO A O 1
ATOM 642 N N . ASN A 1 89 ? -2.904 -8.198 -15.837 1.00 97.44 89 ASN A N 1
ATOM 643 C CA . ASN A 1 89 ? -4.329 -8.362 -15.539 1.00 97.44 89 ASN A CA 1
ATOM 644 C C . ASN A 1 89 ? -4.737 -7.676 -14.232 1.00 97.44 89 ASN A C 1
ATOM 646 O O . ASN A 1 89 ? -5.926 -7.434 -14.017 1.00 97.44 89 ASN A O 1
ATOM 650 N N . LYS A 1 90 ? -3.761 -7.307 -13.399 1.00 97.44 90 LYS A N 1
ATOM 651 C CA . LYS A 1 90 ? -3.951 -6.648 -12.110 1.00 97.44 90 LYS A CA 1
ATOM 652 C C . LYS A 1 90 ? -3.429 -5.220 -12.134 1.00 97.44 90 LYS A C 1
ATOM 654 O O . LYS A 1 90 ? -2.604 -4.825 -12.961 1.00 97.44 90 LYS A O 1
ATOM 659 N N . THR A 1 91 ? -3.934 -4.426 -11.215 1.00 97.50 91 THR A N 1
ATOM 660 C CA . THR A 1 91 ? -3.413 -3.112 -10.861 1.00 97.50 91 THR A CA 1
ATOM 661 C C . THR A 1 91 ? -2.220 -3.256 -9.920 1.00 97.50 91 THR A C 1
ATOM 663 O O . THR A 1 91 ? -2.019 -4.293 -9.281 1.00 97.50 91 THR A O 1
ATOM 666 N N . VAL A 1 92 ? -1.413 -2.204 -9.810 1.00 96.12 92 VAL A N 1
ATOM 667 C CA . VAL A 1 92 ? -0.308 -2.163 -8.846 1.00 96.12 92 VAL A CA 1
ATOM 668 C C . VAL A 1 92 ? -0.831 -2.269 -7.408 1.00 96.12 92 VAL A C 1
ATOM 670 O O . VAL A 1 92 ? -0.201 -2.936 -6.589 1.00 96.12 92 VAL A O 1
ATOM 673 N N . ALA A 1 93 ? -1.993 -1.687 -7.097 1.00 95.19 93 ALA A N 1
ATOM 674 C CA . ALA A 1 93 ? -2.639 -1.815 -5.790 1.00 95.19 93 ALA A CA 1
ATOM 675 C C . ALA A 1 93 ? -2.988 -3.274 -5.439 1.00 95.19 93 ALA A C 1
ATOM 677 O O . ALA A 1 93 ? -2.675 -3.730 -4.340 1.00 95.19 93 ALA A O 1
ATOM 678 N N . GLU A 1 94 ? -3.575 -4.023 -6.378 1.00 97.19 94 GLU A N 1
ATOM 679 C CA . GLU A 1 94 ? -3.920 -5.441 -6.186 1.00 97.19 94 GLU A CA 1
ATOM 680 C C . GLU A 1 94 ? -2.670 -6.294 -5.941 1.00 97.19 94 GLU A C 1
ATOM 682 O O . GLU A 1 94 ? -2.624 -7.065 -4.984 1.00 97.19 94 GLU A O 1
ATOM 687 N N . VAL A 1 95 ? -1.613 -6.100 -6.736 1.00 96.25 95 VAL A N 1
ATOM 688 C CA . VAL A 1 95 ? -0.336 -6.799 -6.518 1.00 96.25 95 VAL A CA 1
ATOM 689 C C . VAL A 1 95 ? 0.302 -6.388 -5.187 1.00 96.25 95 VAL A C 1
ATOM 691 O O . VAL A 1 95 ? 0.873 -7.227 -4.494 1.00 96.25 95 VAL A O 1
ATOM 694 N N . SER A 1 96 ? 0.186 -5.122 -4.781 1.00 95.00 96 SER A N 1
ATOM 695 C CA . SER A 1 96 ? 0.712 -4.646 -3.494 1.00 95.00 96 SER A CA 1
ATOM 696 C C . SER A 1 96 ? 0.011 -5.327 -2.317 1.00 95.00 96 SER A C 1
ATOM 698 O O . SER A 1 96 ? 0.686 -5.787 -1.396 1.00 95.00 96 SER A O 1
ATOM 700 N N . LEU A 1 97 ? -1.317 -5.476 -2.376 1.00 95.94 97 LEU A N 1
ATOM 701 C CA . LEU A 1 97 ? -2.085 -6.221 -1.377 1.00 95.94 97 LEU A CA 1
ATOM 702 C C . LEU A 1 97 ? -1.638 -7.691 -1.302 1.00 95.94 97 LEU A C 1
ATOM 704 O O . LEU A 1 97 ? -1.431 -8.214 -0.208 1.00 95.94 97 LEU A O 1
ATOM 708 N N . GLU A 1 98 ? -1.424 -8.348 -2.444 1.00 96.12 98 GLU A N 1
ATOM 709 C CA . GLU A 1 98 ? -0.908 -9.724 -2.482 1.00 96.12 98 GLU A CA 1
ATOM 710 C C . GLU A 1 98 ? 0.478 -9.835 -1.837 1.00 96.12 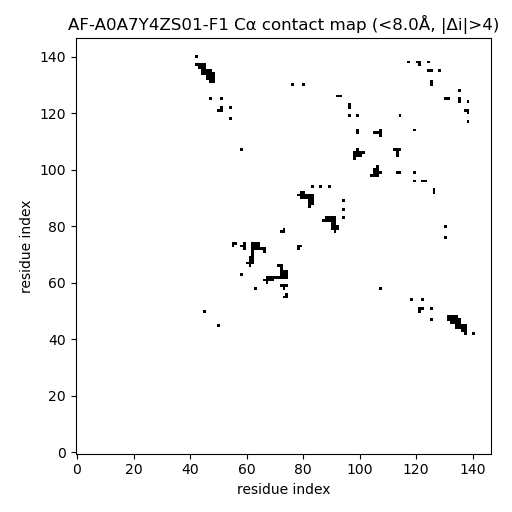98 GLU A C 1
ATOM 712 O O . GLU A 1 98 ? 0.729 -10.747 -1.052 1.00 96.12 98 GLU A O 1
ATOM 717 N N . ARG A 1 99 ? 1.372 -8.873 -2.096 1.00 94.38 99 ARG A N 1
ATOM 718 C CA . ARG A 1 99 ? 2.707 -8.827 -1.477 1.00 94.38 99 ARG A CA 1
ATOM 719 C C . ARG A 1 99 ? 2.661 -8.542 0.024 1.00 94.38 99 ARG A C 1
ATOM 721 O O . ARG A 1 99 ? 3.507 -9.053 0.755 1.00 94.38 99 ARG A O 1
ATOM 728 N N . MET A 1 100 ? 1.691 -7.760 0.496 1.00 93.75 100 MET A N 1
ATOM 729 C CA . MET A 1 100 ? 1.459 -7.548 1.931 1.00 93.75 100 MET A CA 1
ATOM 730 C C . MET A 1 100 ? 0.993 -8.833 2.632 1.00 93.75 100 MET A C 1
ATOM 732 O O . MET A 1 100 ? 1.291 -9.021 3.814 1.00 93.75 100 MET A O 1
ATOM 736 N N . LEU A 1 101 ? 0.303 -9.721 1.908 1.00 94.75 101 LEU A N 1
ATOM 737 C CA . LEU A 1 101 ? -0.222 -11.001 2.397 1.00 94.75 101 LEU A CA 1
ATOM 738 C C . LEU A 1 101 ? 0.745 -12.188 2.219 1.00 94.75 101 LEU A C 1
ATOM 740 O O . LEU A 1 101 ? 0.534 -13.231 2.832 1.00 94.75 101 LEU A O 1
ATOM 744 N N . ASP A 1 102 ? 1.807 -12.059 1.419 1.00 95.06 102 ASP A N 1
ATOM 745 C CA . ASP A 1 102 ? 2.788 -13.131 1.202 1.00 95.06 102 ASP A CA 1
ATOM 746 C C . ASP A 1 102 ? 3.711 -13.305 2.420 1.00 95.06 102 ASP A C 1
ATOM 748 O O . ASP A 1 102 ? 4.588 -12.488 2.686 1.00 95.06 102 ASP A O 1
ATOM 752 N N . ASP A 1 103 ? 3.564 -14.403 3.158 1.00 91.38 103 ASP A N 1
ATOM 753 C CA . ASP A 1 103 ? 4.423 -14.700 4.310 1.00 91.38 103 ASP A CA 1
ATOM 754 C C . ASP A 1 103 ? 5.827 -15.195 3.949 1.00 91.38 103 ASP A C 1
ATOM 756 O O . ASP A 1 103 ? 6.734 -15.128 4.786 1.00 91.38 103 ASP A O 1
ATOM 760 N N . LYS A 1 104 ? 6.029 -15.678 2.718 1.00 92.75 104 LYS A N 1
ATOM 761 C CA . LYS A 1 104 ? 7.334 -16.140 2.232 1.00 92.75 104 LYS A CA 1
ATOM 762 C C . LYS A 1 104 ? 8.196 -14.964 1.786 1.00 92.75 104 LYS A C 1
ATOM 764 O O . LYS A 1 104 ? 9.386 -14.949 2.084 1.00 92.75 104 LYS A O 1
ATOM 769 N N . ASN A 1 105 ? 7.599 -13.978 1.113 1.00 90.12 105 ASN A N 1
ATOM 770 C CA . ASN A 1 105 ? 8.279 -12.763 0.646 1.00 90.12 105 ASN A CA 1
ATOM 771 C C . ASN A 1 105 ? 7.508 -11.491 1.045 1.00 90.12 105 ASN A C 1
ATOM 773 O O . ASN A 1 105 ? 7.033 -10.759 0.161 1.00 90.12 105 ASN A O 1
ATOM 777 N N . PRO A 1 106 ? 7.399 -11.210 2.357 1.00 89.69 106 PRO A N 1
ATOM 778 C CA . PRO A 1 106 ? 6.514 -10.172 2.862 1.00 89.69 106 PRO A CA 1
ATOM 779 C C . PRO A 1 106 ? 6.934 -8.782 2.416 1.00 89.69 106 PRO A C 1
ATOM 781 O O . PRO A 1 106 ? 8.124 -8.486 2.277 1.00 89.69 106 PRO A O 1
ATOM 784 N N . MET A 1 107 ? 5.932 -7.920 2.250 1.00 92.75 107 MET A N 1
ATOM 785 C CA . MET A 1 107 ? 6.114 -6.481 2.140 1.00 92.75 107 MET A CA 1
ATOM 786 C C . MET A 1 107 ? 5.502 -5.756 3.353 1.00 92.75 107 MET A C 1
ATOM 788 O O . MET A 1 107 ? 4.335 -5.987 3.679 1.00 92.75 107 MET A O 1
ATOM 792 N N . PRO A 1 108 ? 6.273 -4.879 4.022 1.00 92.31 108 PRO A N 1
ATOM 793 C CA . PRO A 1 108 ? 7.696 -4.627 3.782 1.00 92.31 108 PRO A CA 1
ATOM 794 C C . PRO A 1 108 ? 8.583 -5.838 4.165 1.00 92.31 108 PRO A C 1
ATOM 796 O O . PRO A 1 108 ? 8.173 -6.661 4.994 1.00 92.31 108 PRO A O 1
ATOM 799 N N . PRO A 1 109 ? 9.794 -5.972 3.585 1.00 92.44 109 PRO A N 1
ATOM 800 C CA . PRO A 1 109 ? 10.710 -7.051 3.931 1.00 92.44 109 PRO A CA 1
ATOM 801 C C . PRO A 1 109 ? 11.178 -6.924 5.382 1.00 92.44 109 PRO A C 1
ATOM 803 O O . PRO A 1 109 ? 11.322 -5.825 5.922 1.00 92.44 109 PRO A O 1
ATOM 806 N N . ARG A 1 110 ? 11.477 -8.057 6.023 1.00 90.00 110 ARG A N 1
ATOM 807 C CA . ARG A 1 110 ? 12.076 -8.057 7.368 1.00 90.00 110 ARG A CA 1
ATOM 808 C C . ARG A 1 110 ? 13.423 -7.307 7.337 1.00 90.00 110 ARG A C 1
ATOM 810 O O . ARG A 1 110 ? 14.159 -7.467 6.365 1.00 90.00 110 ARG A O 1
ATOM 817 N N . PRO A 1 111 ? 13.776 -6.527 8.377 1.00 91.25 111 PRO A N 1
ATOM 818 C CA . PRO A 1 111 ? 13.150 -6.453 9.702 1.00 91.25 111 PRO A CA 1
ATOM 819 C C . PRO A 1 111 ? 12.046 -5.391 9.842 1.00 91.25 111 PRO A C 1
ATOM 821 O O . PRO A 1 111 ? 11.581 -5.164 10.958 1.00 91.25 111 PRO A O 1
ATOM 824 N N . ALA A 1 112 ? 11.629 -4.727 8.758 1.00 89.69 112 ALA A N 1
ATOM 825 C CA . ALA A 1 112 ? 10.601 -3.697 8.842 1.00 89.69 112 ALA A CA 1
ATOM 826 C C . ALA A 1 112 ? 9.274 -4.270 9.366 1.00 89.69 112 ALA A C 1
ATOM 828 O O . ALA A 1 112 ? 8.918 -5.429 9.126 1.00 89.69 112 ALA A O 1
ATOM 829 N N . LYS A 1 113 ? 8.540 -3.442 10.114 1.00 90.19 113 LYS A N 1
ATOM 830 C CA . LYS A 1 113 ? 7.257 -3.833 10.692 1.00 90.19 113 LYS A CA 1
ATOM 831 C C . LYS A 1 113 ? 6.235 -4.047 9.573 1.00 90.19 113 LYS A C 1
ATOM 833 O O . LYS A 1 113 ? 6.041 -3.173 8.737 1.00 90.19 113 LYS A O 1
ATOM 838 N N . ARG A 1 114 ? 5.529 -5.177 9.615 1.00 90.38 114 ARG A N 1
ATOM 839 C CA . ARG A 1 114 ? 4.415 -5.448 8.700 1.00 90.38 114 ARG A CA 1
ATOM 840 C C . ARG A 1 114 ? 3.216 -4.537 8.962 1.00 90.38 114 ARG A C 1
ATOM 842 O O . ARG A 1 114 ? 2.981 -4.099 10.099 1.00 90.38 114 ARG A O 1
ATOM 849 N N . ALA A 1 115 ? 2.444 -4.312 7.903 1.00 89.75 115 ALA A N 1
ATOM 850 C CA . ALA A 1 115 ? 1.099 -3.773 8.027 1.00 89.75 115 ALA A CA 1
ATOM 851 C C . ALA A 1 115 ? 0.260 -4.673 8.946 1.00 89.75 115 ALA A C 1
ATOM 853 O O . ALA A 1 115 ? 0.410 -5.896 8.958 1.00 89.75 115 ALA A O 1
ATOM 854 N N . SER A 1 116 ? -0.584 -4.047 9.753 1.00 89.94 116 SER A N 1
ATOM 855 C CA . SER A 1 116 ? -1.581 -4.707 10.587 1.00 89.94 116 SER A CA 1
ATOM 856 C C . SER A 1 116 ? -2.765 -5.199 9.755 1.00 89.94 116 SER A C 1
ATOM 858 O O . SER A 1 116 ? -3.032 -4.691 8.665 1.00 89.94 116 SER A O 1
ATOM 860 N N . ASP A 1 117 ? -3.538 -6.132 10.309 1.00 89.69 117 ASP A N 1
ATOM 861 C CA . ASP A 1 117 ? -4.760 -6.637 9.673 1.00 89.69 117 ASP A CA 1
ATOM 862 C C . ASP A 1 117 ? -5.764 -5.522 9.355 1.00 89.69 117 ASP A C 1
ATOM 864 O O . ASP A 1 117 ? -6.455 -5.577 8.339 1.00 89.69 117 ASP A O 1
ATOM 868 N N . THR A 1 118 ? -5.841 -4.491 10.200 1.00 85.50 118 THR A N 1
ATOM 869 C CA . THR A 1 118 ? -6.708 -3.327 9.976 1.00 85.50 118 THR A CA 1
ATOM 870 C C . THR A 1 118 ? -6.263 -2.521 8.757 1.00 85.50 118 THR A C 1
ATOM 872 O O . THR A 1 118 ? -7.098 -2.141 7.939 1.00 85.50 118 THR A O 1
ATOM 875 N N . GLU A 1 119 ? -4.957 -2.295 8.595 1.00 87.62 119 GLU A N 1
ATOM 876 C CA . GLU A 1 119 ? -4.392 -1.598 7.429 1.00 87.62 119 GLU A CA 1
ATOM 877 C C . GLU A 1 119 ? -4.590 -2.421 6.147 1.00 87.62 119 GLU A C 1
ATOM 879 O O . GLU A 1 119 ? -5.019 -1.885 5.127 1.00 87.62 119 GLU A O 1
ATOM 884 N N . ILE A 1 120 ? -4.378 -3.740 6.212 1.00 91.69 120 ILE A N 1
ATOM 885 C CA . ILE A 1 120 ? -4.623 -4.661 5.092 1.00 91.69 120 ILE A CA 1
ATOM 886 C C . ILE A 1 120 ? -6.100 -4.627 4.670 1.00 91.69 120 ILE A C 1
ATOM 888 O O . ILE A 1 120 ? -6.401 -4.497 3.482 1.00 91.69 120 ILE A O 1
ATOM 892 N N . LYS A 1 121 ? -7.034 -4.706 5.628 1.00 89.69 121 LYS A N 1
ATOM 893 C CA . LYS A 1 121 ? -8.481 -4.639 5.358 1.00 89.69 121 LYS A CA 1
ATOM 894 C C . LYS A 1 121 ? -8.887 -3.303 4.746 1.00 89.69 121 LYS A C 1
ATOM 896 O O . LYS A 1 121 ? -9.681 -3.292 3.812 1.00 89.69 121 LYS A O 1
ATOM 901 N N . ALA A 1 122 ? -8.338 -2.198 5.242 1.00 86.94 122 ALA A N 1
ATOM 902 C CA . ALA A 1 122 ? -8.615 -0.872 4.704 1.00 86.94 122 ALA A CA 1
ATOM 903 C C . ALA A 1 122 ? -8.115 -0.719 3.256 1.00 86.94 122 ALA A C 1
ATOM 905 O O . ALA A 1 122 ? -8.865 -0.230 2.412 1.00 86.94 122 ALA A O 1
ATOM 906 N N . LEU A 1 123 ? -6.904 -1.196 2.938 1.00 90.88 123 LEU A N 1
ATOM 907 C CA . LEU A 1 123 ? -6.402 -1.197 1.559 1.00 90.88 123 LEU A CA 1
ATOM 908 C C . LEU A 1 123 ? -7.270 -2.074 0.647 1.00 90.88 123 LEU A C 1
ATOM 910 O O . LEU A 1 123 ? -7.631 -1.647 -0.448 1.00 90.88 123 LEU A O 1
ATOM 914 N N . LYS A 1 124 ? -7.638 -3.277 1.105 1.00 93.44 124 LYS A N 1
ATOM 915 C CA . LYS A 1 124 ? -8.519 -4.175 0.352 1.00 93.44 124 LYS A CA 1
ATOM 916 C C . LYS A 1 124 ? -9.869 -3.523 0.053 1.00 93.44 124 LYS A C 1
ATOM 918 O O . LYS A 1 124 ? -10.299 -3.545 -1.094 1.00 93.44 124 LYS A O 1
ATOM 923 N N . GLN A 1 125 ? -10.510 -2.930 1.058 1.00 90.06 125 GLN A N 1
ATOM 924 C CA . GLN A 1 125 ? -11.800 -2.262 0.888 1.00 90.06 125 GLN A CA 1
ATOM 925 C C . GLN A 1 125 ? -11.704 -1.132 -0.140 1.00 90.06 125 GLN A C 1
ATOM 927 O O . GLN A 1 125 ? -12.529 -1.044 -1.041 1.00 90.06 125 GLN A O 1
ATOM 932 N N . TRP A 1 126 ? -10.649 -0.319 -0.074 1.00 89.94 126 TRP A N 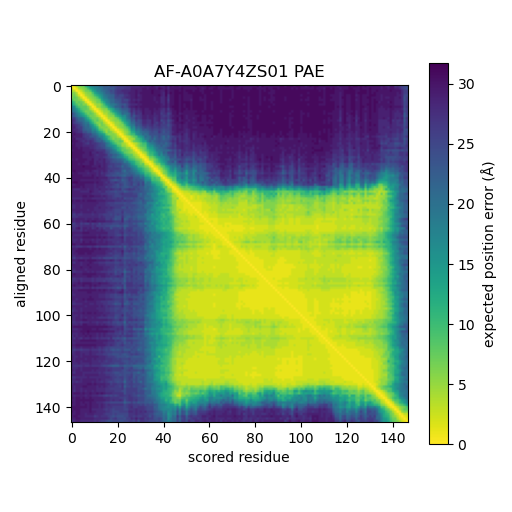1
ATOM 933 C CA . TRP A 1 126 ? -10.434 0.741 -1.053 1.00 89.94 126 TRP A CA 1
ATOM 934 C C . TRP A 1 126 ? -10.254 0.218 -2.486 1.00 89.94 126 TRP A C 1
ATOM 936 O O . TRP A 1 126 ? -10.772 0.820 -3.428 1.00 89.94 126 TRP A O 1
ATOM 946 N N . ILE A 1 127 ? -9.553 -0.905 -2.667 1.00 93.38 127 ILE A N 1
ATOM 947 C CA . ILE A 1 127 ? -9.421 -1.579 -3.970 1.00 93.38 127 ILE A CA 1
ATOM 948 C C . ILE A 1 127 ? -10.789 -2.080 -4.463 1.00 93.38 127 ILE A C 1
ATOM 950 O O . ILE A 1 127 ? -11.143 -1.850 -5.624 1.00 93.38 127 ILE A O 1
ATOM 954 N N . ASP A 1 128 ? -11.574 -2.714 -3.586 1.00 91.94 128 ASP A N 1
ATOM 955 C CA . ASP A 1 128 ? -12.922 -3.207 -3.896 1.00 91.94 128 ASP A CA 1
ATOM 956 C C . ASP A 1 128 ? -13.857 -2.052 -4.311 1.00 91.94 128 ASP A C 1
ATOM 958 O O . ASP A 1 128 ? -14.575 -2.165 -5.310 1.00 91.94 128 ASP A O 1
ATOM 962 N N . ASP A 1 129 ? -13.727 -0.897 -3.649 1.00 88.75 129 ASP A N 1
ATOM 963 C CA . ASP A 1 129 ? -14.412 0.372 -3.946 1.00 88.75 129 ASP A CA 1
ATOM 964 C C . ASP A 1 129 ? -13.827 1.110 -5.168 1.00 88.75 129 ASP A C 1
ATOM 966 O O . ASP A 1 129 ? -14.016 2.317 -5.350 1.00 88.75 129 ASP A O 1
ATOM 970 N N . LYS A 1 130 ? -13.093 0.392 -6.027 1.00 89.25 130 LYS A N 1
ATOM 971 C CA . LYS A 1 130 ? -12.490 0.890 -7.274 1.00 89.25 130 LYS A CA 1
ATOM 972 C C . LYS A 1 130 ? -11.567 2.085 -7.068 1.00 89.25 130 LYS A C 1
ATOM 974 O O . LYS A 1 130 ? -11.467 2.962 -7.928 1.00 89.25 130 LYS A O 1
ATOM 979 N N . MET A 1 131 ? -10.856 2.092 -5.943 1.00 89.50 131 MET A N 1
ATOM 980 C CA . MET A 1 131 ? -9.879 3.115 -5.583 1.00 89.50 131 MET A CA 1
ATOM 981 C C . MET A 1 131 ? -10.494 4.520 -5.595 1.00 89.50 131 MET A C 1
ATOM 983 O O . MET A 1 131 ? -9.902 5.479 -6.110 1.00 89.50 131 MET A O 1
ATOM 987 N N . SER A 1 132 ? -11.725 4.635 -5.084 1.00 83.00 132 SER A N 1
ATOM 988 C CA . SER A 1 132 ? -12.445 5.904 -5.030 1.00 83.00 132 SER A CA 1
ATOM 989 C C . SER A 1 132 ? -11.756 6.899 -4.090 1.00 83.00 132 SER A C 1
ATOM 991 O O . SER A 1 132 ? -11.054 6.535 -3.145 1.00 83.00 132 SER A O 1
ATOM 993 N N . THR A 1 133 ? -11.946 8.187 -4.363 1.00 77.81 133 THR A N 1
ATOM 994 C CA . THR A 1 133 ? -11.521 9.275 -3.470 1.00 77.81 133 THR A CA 1
ATOM 995 C C . THR A 1 133 ? -12.656 9.726 -2.548 1.00 77.81 133 THR A C 1
ATOM 997 O O . THR A 1 133 ? -12.580 10.821 -2.009 1.00 77.81 133 THR A O 1
ATOM 1000 N N . GLY A 1 134 ? -13.742 8.948 -2.462 1.00 73.25 134 GLY A N 1
ATOM 1001 C CA . GLY A 1 134 ? -14.899 9.249 -1.623 1.00 73.25 134 GLY A CA 1
ATOM 1002 C C . GLY A 1 134 ? -14.750 8.683 -0.211 1.00 73.25 134 GLY A C 1
ATOM 1003 O O . GLY A 1 134 ? -13.659 8.319 0.226 1.00 73.25 134 GLY A O 1
ATOM 1004 N N . SER A 1 135 ? -15.864 8.591 0.506 1.00 69.94 135 SER A N 1
ATOM 1005 C CA . SER A 1 135 ? -15.909 7.972 1.833 1.00 69.94 135 SER A CA 1
ATOM 1006 C C . SER A 1 135 ? -15.885 6.443 1.748 1.00 69.94 135 SER A C 1
ATOM 1008 O O . SER A 1 135 ? -16.520 5.875 0.862 1.00 69.94 135 SER A O 1
ATOM 1010 N N . CYS A 1 136 ? -15.236 5.777 2.708 1.00 67.25 136 CYS A N 1
ATOM 1011 C CA . CYS A 1 136 ? -15.370 4.328 2.923 1.00 67.25 136 CYS A CA 1
ATOM 1012 C C . CYS A 1 136 ? -15.940 4.042 4.299 1.00 67.25 136 CYS A C 1
ATOM 1014 O O . CYS A 1 136 ? -15.746 4.787 5.266 1.00 67.25 136 CYS A O 1
ATOM 1016 N N . ALA A 1 137 ? -16.608 2.895 4.377 1.00 59.22 137 ALA A N 1
ATOM 1017 C CA . ALA A 1 137 ? -16.985 2.299 5.640 1.00 59.22 137 ALA A CA 1
ATOM 1018 C C . ALA A 1 137 ? -15.734 1.877 6.424 1.00 59.22 137 ALA A C 1
ATOM 1020 O O . ALA A 1 137 ? -14.763 1.359 5.865 1.00 59.22 137 ALA A O 1
ATOM 1021 N N . ALA A 1 138 ? -15.769 2.079 7.739 1.00 58.25 138 ALA A N 1
ATOM 1022 C CA . ALA A 1 138 ? -14.761 1.528 8.629 1.00 58.25 138 ALA A CA 1
ATOM 1023 C C . ALA A 1 138 ? -14.839 -0.012 8.610 1.00 58.25 138 ALA A C 1
ATOM 1025 O O . ALA A 1 138 ? -15.942 -0.563 8.721 1.00 58.25 138 ALA A O 1
ATOM 1026 N N . PRO A 1 139 ? -13.710 -0.737 8.503 1.00 53.59 139 PRO A N 1
ATOM 1027 C CA . PRO A 1 139 ? -13.724 -2.187 8.630 1.00 53.59 139 PRO A CA 1
ATOM 1028 C C . PRO A 1 139 ? -14.018 -2.565 10.091 1.00 53.59 139 PRO A C 1
ATOM 1030 O O . PRO A 1 139 ? -13.106 -2.611 10.911 1.00 53.59 139 PRO A O 1
ATOM 1033 N N . GLY A 1 140 ? -15.290 -2.823 10.419 1.00 54.88 140 GLY A N 1
ATOM 1034 C CA . GLY A 1 140 ? -15.694 -3.273 11.761 1.00 54.88 140 GLY A CA 1
ATOM 1035 C C . GLY A 1 140 ? -17.118 -2.941 12.223 1.00 54.88 140 GLY A C 1
ATOM 1036 O O . GLY A 1 140 ? -17.539 -3.487 13.236 1.00 54.88 140 GLY A O 1
ATOM 1037 N N . GLY A 1 141 ? -17.881 -2.114 11.501 1.00 45.41 141 GLY A N 1
ATOM 1038 C CA . GLY A 1 141 ? -19.250 -1.752 11.896 1.00 45.41 141 GLY A CA 1
ATOM 1039 C C . GLY A 1 141 ? -20.273 -2.862 11.634 1.00 45.41 141 GLY A C 1
ATOM 1040 O O . GLY A 1 141 ? -21.024 -2.797 10.662 1.00 45.41 141 GLY A O 1
ATOM 1041 N N . ALA A 1 142 ? -20.315 -3.893 12.479 1.00 40.94 142 ALA A N 1
ATOM 1042 C CA . ALA A 1 142 ? -21.438 -4.824 12.516 1.00 40.94 142 ALA A CA 1
ATOM 1043 C C . ALA A 1 142 ? -22.656 -4.107 13.122 1.00 40.94 142 ALA A C 1
ATOM 1045 O O . ALA A 1 142 ? -22.770 -3.965 14.336 1.00 40.94 142 ALA A O 1
ATOM 1046 N N . THR A 1 143 ? -23.573 -3.642 12.275 1.00 41.69 143 THR A N 1
ATOM 1047 C CA . THR A 1 143 ? -24.886 -3.169 12.723 1.00 41.69 143 THR A CA 1
ATOM 1048 C C . THR A 1 143 ? -25.775 -4.377 13.008 1.00 41.69 143 THR A C 1
ATOM 1050 O O . THR A 1 143 ? -26.374 -4.965 12.112 1.00 41.69 143 THR A O 1
ATOM 1053 N N . THR A 1 144 ? -25.858 -4.780 14.274 1.00 36.22 144 THR A N 1
ATOM 1054 C CA . THR A 1 144 ? -26.963 -5.633 14.731 1.00 36.22 144 THR A CA 1
ATOM 1055 C C . THR A 1 144 ? -28.254 -4.799 14.679 1.00 36.22 144 THR A C 1
ATOM 1057 O O . THR A 1 144 ? -28.271 -3.716 15.271 1.00 36.22 144 THR A O 1
ATOM 1060 N N . PRO A 1 145 ? -29.333 -5.235 13.998 1.00 33.03 145 PRO A N 1
ATOM 1061 C CA . PRO A 1 145 ? -30.616 -4.530 14.038 1.00 33.03 145 PRO A CA 1
ATOM 1062 C C . PRO A 1 145 ? -31.232 -4.590 15.452 1.00 33.03 145 PRO A C 1
ATOM 1064 O O . PRO A 1 145 ? -31.090 -5.626 16.109 1.00 33.03 145 PRO A O 1
ATOM 1067 N N . PRO A 1 146 ? -31.909 -3.531 15.943 1.00 43.09 146 PRO A N 1
ATOM 1068 C CA . PRO A 1 146 ? -32.647 -3.593 17.209 1.00 43.09 146 PRO A CA 1
ATOM 1069 C C . PRO A 1 146 ? -33.853 -4.556 17.114 1.00 43.09 146 PRO A C 1
ATOM 1071 O O . PRO A 1 146 ? -34.330 -4.793 16.001 1.00 43.09 146 PRO A O 1
ATOM 1074 N N . PRO A 1 147 ? -34.316 -5.123 18.251 1.00 52.22 147 PRO A N 1
ATOM 1075 C CA . PRO A 1 147 ? -35.382 -6.131 18.293 1.00 52.22 147 PRO A CA 1
ATOM 1076 C C . PRO A 1 147 ? -36.748 -5.613 17.831 1.00 52.22 147 PRO A C 1
ATOM 1078 O O . PRO A 1 147 ? -37.035 -4.410 18.034 1.00 52.22 147 PRO A O 1
#

pLDDT: mean 73.58, std 21.09, range [33.03, 97.5]

Solvent-accessible surface area (backbone atoms only — not comparable to full-atom values): 9690 Å² total; per-residue (Å²): 133,81,90,82,84,88,82,89,88,81,88,81,91,78,83,85,82,84,82,81,86,77,80,89,81,71,86,76,74,83,68,96,64,81,75,80,70,75,80,79,88,58,100,54,79,41,52,33,48,59,59,46,48,59,55,36,59,73,49,32,79,31,14,22,83,77,59,41,96,32,91,60,46,48,79,48,70,67,52,27,67,32,65,21,90,91,44,70,93,37,30,33,47,58,53,48,54,51,33,53,66,30,84,89,66,35,40,52,53,82,89,50,78,61,76,48,71,67,54,51,50,52,52,50,50,39,54,75,58,70,64,50,78,48,74,36,80,59,96,76,79,77,80,76,80,82,134

Foldseek 3Di:
DDDDDDDDDDDDDDDDDDPPPDDPPDDDPPPVDPDDDPPDPDQDWDQLVVLLQVLLVLVCVQQPVVGHVDNQHSNDLCSQQQQDPVHNVDGNLVVLLVQLVDPVRHPVGPPDDGDDPQSSVSSVQCVVVVVDRGTDHRPPDPDDDDD